Protein AF-A0A6B2LLF0-F1 (afdb_monomer_lite)

Organism: NCBI:txid1963864

Radius of gyration: 24.51 Å; chains: 1; bounding box: 49×26×84 Å

Sequence (126 aa):
MFFSGTISVSGNVLFWFTIIFVGWFIIRVVIKGRMVKEESLLVIRDLGVQINTKYYSGGGTSEFIDRKKIKSIIINEGITMGDIIFYMAIIVRKKEKMVIVFKTLRPRIDTLLDIFKGSRAIMFGS

Structure (mmCIF, N/CA/C/O backbone):
data_AF-A0A6B2LLF0-F1
#
_entry.id   AF-A0A6B2LLF0-F1
#
loop_
_atom_site.group_PDB
_atom_site.id
_atom_site.type_symbol
_atom_site.label_atom_id
_atom_site.label_alt_id
_atom_site.label_comp_id
_atom_site.label_asym_id
_atom_site.label_entity_id
_atom_site.label_seq_id
_atom_site.pdbx_PDB_ins_code
_atom_site.Cartn_x
_atom_site.Cartn_y
_atom_site.Cartn_z
_atom_site.occupancy
_atom_site.B_iso_or_equiv
_atom_site.auth_seq_id
_atom_site.auth_comp_id
_atom_site.auth_asym_id
_atom_site.auth_atom_id
_atom_site.pdbx_PDB_model_num
ATOM 1 N N . MET A 1 1 ? 22.225 0.929 -65.179 1.00 36.56 1 MET A N 1
ATOM 2 C CA . MET A 1 1 ? 23.261 1.704 -64.465 1.00 36.56 1 MET A CA 1
ATOM 3 C C . MET A 1 1 ? 22.872 1.713 -62.993 1.00 36.56 1 MET A C 1
ATOM 5 O O . MET A 1 1 ? 21.961 2.436 -62.621 1.00 36.56 1 MET A O 1
ATOM 9 N N . PHE A 1 2 ? 23.432 0.803 -62.193 1.00 38.38 2 PHE A N 1
ATOM 10 C CA . PHE A 1 2 ? 23.075 0.652 -60.778 1.00 38.38 2 PHE A CA 1
ATOM 11 C C . PHE A 1 2 ? 24.005 1.536 -59.940 1.00 38.38 2 PHE A C 1
ATOM 13 O O . PHE A 1 2 ? 25.185 1.229 -59.797 1.00 38.38 2 PHE A O 1
ATOM 20 N N . PHE A 1 3 ? 23.495 2.657 -59.428 1.00 41.59 3 PHE A N 1
ATOM 21 C CA . PHE A 1 3 ? 24.213 3.496 -58.467 1.00 41.59 3 PHE A CA 1
ATOM 22 C C . PHE A 1 3 ? 24.182 2.813 -57.093 1.00 41.59 3 PHE A C 1
ATOM 24 O O . PHE A 1 3 ? 23.217 2.943 -56.346 1.00 41.59 3 PHE A O 1
ATOM 31 N N . SER A 1 4 ? 25.234 2.062 -56.763 1.00 47.12 4 SER A N 1
ATOM 32 C CA . SER A 1 4 ? 25.452 1.545 -55.410 1.00 47.12 4 SER A CA 1
ATOM 33 C C . SER A 1 4 ? 26.225 2.588 -54.602 1.00 47.12 4 SER A C 1
ATOM 35 O O . SER A 1 4 ? 27.451 2.557 -54.534 1.00 47.12 4 SER A O 1
ATOM 37 N N . GLY A 1 5 ? 25.511 3.561 -54.034 1.00 51.78 5 GLY A N 1
ATOM 38 C CA . GLY A 1 5 ? 26.089 4.522 -53.097 1.00 51.78 5 GLY A CA 1
ATOM 39 C C . GLY A 1 5 ? 26.306 3.870 -51.733 1.00 51.78 5 GLY A C 1
ATOM 40 O O . GLY A 1 5 ? 25.355 3.680 -50.979 1.00 51.78 5 GLY A O 1
ATOM 41 N N . THR A 1 6 ? 27.546 3.521 -51.398 1.00 51.22 6 THR A N 1
ATOM 42 C CA . THR A 1 6 ? 27.913 3.103 -50.039 1.00 51.22 6 THR A CA 1
ATOM 43 C C . THR A 1 6 ? 27.909 4.329 -49.130 1.00 51.22 6 THR A C 1
ATOM 45 O O . THR A 1 6 ? 28.763 5.207 -49.265 1.00 51.22 6 THR A O 1
ATOM 48 N N . ILE A 1 7 ? 26.947 4.417 -48.212 1.00 64.38 7 ILE A N 1
ATOM 49 C CA . ILE A 1 7 ? 26.909 5.473 -47.195 1.00 64.38 7 ILE A CA 1
ATOM 50 C C . ILE A 1 7 ? 28.093 5.238 -46.246 1.00 64.38 7 ILE A C 1
ATOM 52 O O . ILE A 1 7 ? 28.060 4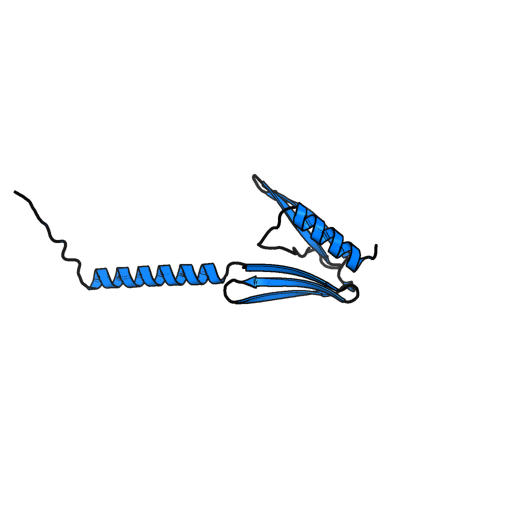.332 -45.416 1.00 64.38 7 ILE A O 1
ATOM 56 N N . SER A 1 8 ? 29.155 6.034 -46.385 1.00 63.44 8 SER A N 1
ATOM 57 C CA . SER A 1 8 ? 30.282 6.036 -45.449 1.00 63.44 8 SER A CA 1
ATOM 58 C C . SER A 1 8 ? 29.853 6.762 -44.176 1.00 63.44 8 SER A C 1
ATOM 60 O O . SER A 1 8 ? 29.909 7.989 -44.080 1.00 63.44 8 SER A O 1
ATOM 62 N N . VAL A 1 9 ? 29.324 6.006 -43.216 1.00 66.56 9 VAL A N 1
ATOM 63 C CA . VAL A 1 9 ? 28.977 6.535 -41.896 1.00 66.56 9 VAL A CA 1
ATOM 64 C C . VAL A 1 9 ? 30.281 6.757 -41.135 1.00 66.56 9 VAL A C 1
ATOM 66 O O . VAL A 1 9 ? 31.034 5.812 -40.902 1.00 66.56 9 VAL A O 1
ATOM 69 N N . SER A 1 10 ? 30.575 8.003 -40.756 1.00 75.31 10 SER A N 1
ATOM 70 C CA . SER A 1 10 ? 31.780 8.302 -39.978 1.00 75.31 10 SER A CA 1
ATOM 71 C C . SER A 1 10 ? 31.741 7.563 -38.633 1.00 75.31 10 SER A C 1
ATOM 73 O O . SER A 1 10 ? 30.685 7.450 -38.007 1.00 75.31 10 SER A O 1
ATOM 75 N N . GLY A 1 11 ? 32.891 7.061 -38.163 1.00 76.81 11 GLY A N 1
ATOM 76 C CA . GLY A 1 11 ? 32.977 6.302 -36.904 1.00 76.81 11 GLY A CA 1
ATOM 77 C C . GLY A 1 11 ? 32.396 7.051 -35.694 1.00 76.81 11 GLY A C 1
ATOM 78 O O . GLY A 1 11 ? 31.832 6.435 -34.793 1.00 76.81 11 GLY A O 1
ATOM 79 N N . ASN A 1 12 ? 32.426 8.387 -35.730 1.00 78.19 12 ASN A N 1
ATOM 80 C CA . ASN A 1 12 ? 31.823 9.249 -34.714 1.00 78.19 12 ASN A CA 1
ATOM 81 C C . ASN A 1 12 ? 30.294 9.128 -34.667 1.00 78.19 12 ASN A C 1
ATOM 83 O O . ASN A 1 12 ? 29.714 9.136 -33.587 1.00 78.19 12 ASN A O 1
ATOM 87 N N . VAL A 1 13 ? 29.624 8.989 -35.813 1.00 83.69 13 VAL A N 1
ATOM 88 C CA . VAL A 1 13 ? 28.160 8.869 -35.869 1.00 83.69 13 VAL A CA 1
ATOM 89 C C . VAL A 1 13 ? 27.704 7.535 -35.271 1.00 83.69 13 VAL A C 1
ATOM 91 O O . VAL A 1 13 ? 26.790 7.519 -34.449 1.00 83.69 13 VAL A O 1
ATOM 94 N N . LEU A 1 14 ? 28.382 6.428 -35.599 1.00 82.94 14 LEU A N 1
ATOM 95 C CA . LEU A 1 14 ? 28.114 5.116 -34.991 1.00 82.94 14 LEU A CA 1
ATOM 96 C C . LEU A 1 14 ? 28.329 5.138 -33.471 1.00 82.94 14 LEU A C 1
ATOM 98 O O . LEU A 1 14 ? 27.514 4.589 -32.734 1.00 82.94 14 LEU A O 1
ATOM 102 N N . PHE A 1 15 ? 29.374 5.821 -32.999 1.00 87.12 15 PHE A N 1
ATOM 103 C CA . PHE A 1 15 ? 29.656 5.985 -31.571 1.00 87.12 15 PHE A CA 1
ATOM 104 C C . PHE A 1 15 ? 28.538 6.727 -30.817 1.00 87.12 15 PHE A C 1
ATOM 106 O O . PHE A 1 15 ? 28.134 6.316 -29.731 1.00 87.12 15 PHE A O 1
ATOM 113 N N . TRP A 1 16 ? 27.968 7.786 -31.396 1.00 90.44 16 TRP A N 1
ATOM 114 C CA . TRP A 1 16 ? 26.826 8.469 -30.780 1.00 90.44 16 TRP A CA 1
ATOM 115 C C . TRP A 1 16 ? 25.570 7.590 -30.745 1.00 90.44 16 TRP A C 1
ATOM 117 O O . TRP A 1 16 ? 24.865 7.573 -29.733 1.00 90.44 16 TRP A O 1
ATOM 127 N N . PHE A 1 17 ? 25.308 6.808 -31.797 1.00 91.75 17 PHE A N 1
ATOM 128 C CA . PHE A 1 17 ? 24.188 5.862 -31.803 1.00 91.75 17 PHE A CA 1
ATOM 129 C C . PHE A 1 17 ? 24.328 4.777 -30.729 1.00 91.75 17 PHE A C 1
ATOM 131 O O . PHE A 1 17 ? 23.334 4.447 -30.078 1.00 91.75 17 PHE A O 1
ATOM 138 N N . THR A 1 18 ? 25.536 4.254 -30.486 1.00 91.00 18 THR A N 1
ATOM 139 C CA . THR A 1 18 ? 25.746 3.260 -29.421 1.00 91.00 18 THR A CA 1
ATOM 140 C C . THR A 1 18 ? 25.532 3.861 -28.034 1.00 91.00 18 THR A C 1
ATOM 142 O O . THR A 1 18 ? 24.858 3.234 -27.217 1.00 91.00 18 THR A O 1
ATOM 145 N N . ILE A 1 19 ? 26.002 5.089 -27.773 1.00 94.50 19 ILE A N 1
ATOM 146 C CA . ILE A 1 19 ? 25.746 5.789 -26.501 1.00 94.50 19 ILE A CA 1
ATOM 147 C C . ILE A 1 19 ? 24.244 5.972 -26.271 1.00 94.50 19 ILE A C 1
ATOM 149 O O . ILE A 1 19 ? 23.749 5.667 -25.184 1.00 94.50 19 ILE A O 1
ATOM 153 N N . ILE A 1 20 ? 23.504 6.431 -27.286 1.00 95.00 20 ILE A N 1
ATOM 154 C CA . ILE A 1 20 ? 22.050 6.623 -27.185 1.00 95.00 20 ILE A CA 1
ATOM 155 C C . ILE A 1 20 ? 21.351 5.290 -26.901 1.00 95.00 20 ILE A C 1
ATOM 157 O O . ILE A 1 20 ? 20.478 5.228 -26.035 1.00 95.00 20 ILE A O 1
ATOM 161 N N . PHE A 1 21 ? 21.747 4.212 -27.582 1.00 95.44 21 PHE A N 1
ATOM 162 C CA . PHE A 1 21 ? 21.140 2.894 -27.403 1.00 95.44 21 PHE A CA 1
ATOM 163 C C . PHE A 1 21 ? 21.405 2.315 -26.005 1.00 95.44 21 PHE A C 1
ATOM 165 O O . PHE A 1 21 ? 20.485 1.818 -25.352 1.00 95.44 21 PHE A O 1
ATOM 172 N N . VAL A 1 22 ? 22.640 2.439 -25.507 1.00 96.12 22 VAL A N 1
ATOM 173 C CA . VAL A 1 22 ? 23.017 2.022 -24.147 1.00 96.12 22 VAL A CA 1
ATOM 174 C C . VAL A 1 22 ? 22.282 2.862 -23.104 1.00 96.12 22 VAL A C 1
ATOM 176 O O . VAL A 1 22 ? 21.701 2.306 -22.173 1.00 96.12 22 VAL A O 1
ATOM 179 N N . GLY A 1 23 ? 22.232 4.184 -23.278 1.00 96.25 23 GLY A N 1
ATOM 180 C CA . GLY A 1 23 ? 21.483 5.080 -22.398 1.00 96.25 23 GLY A CA 1
ATOM 181 C C . GLY A 1 23 ? 19.997 4.720 -22.344 1.00 96.25 23 GLY A C 1
ATOM 182 O O . GLY A 1 23 ? 19.430 4.578 -21.260 1.00 96.25 23 GLY A O 1
ATOM 183 N N . TRP A 1 24 ? 19.377 4.478 -23.502 1.00 95.88 24 TRP A N 1
ATOM 184 C CA . TRP A 1 24 ? 17.985 4.034 -23.594 1.00 95.88 24 TRP A CA 1
ATOM 185 C C . TRP A 1 24 ? 17.754 2.696 -22.881 1.00 95.88 24 TRP A C 1
ATOM 187 O O . TRP A 1 24 ? 16.778 2.548 -22.138 1.00 95.88 24 TRP A O 1
ATOM 197 N N . PHE A 1 25 ? 18.670 1.738 -23.040 1.00 95.50 25 PHE A N 1
ATOM 198 C CA . PHE A 1 25 ? 18.598 0.444 -22.365 1.00 95.50 25 PHE A CA 1
ATOM 199 C C . PHE A 1 25 ? 18.715 0.578 -20.839 1.00 95.50 25 PHE A C 1
ATOM 201 O O . PHE A 1 25 ? 17.893 0.020 -20.108 1.00 95.50 25 PHE A O 1
ATOM 208 N N . ILE A 1 26 ? 19.666 1.378 -20.345 1.00 94.31 26 ILE A N 1
ATOM 209 C CA . ILE A 1 26 ? 19.828 1.652 -18.908 1.00 94.31 26 ILE A CA 1
ATOM 210 C C . ILE A 1 26 ? 18.554 2.286 -18.342 1.00 94.31 26 ILE A C 1
ATOM 212 O O . ILE A 1 26 ? 18.041 1.824 -17.322 1.00 94.31 26 ILE A O 1
ATOM 216 N N . ILE A 1 27 ? 17.989 3.289 -19.023 1.00 94.56 27 ILE A N 1
ATOM 217 C CA . ILE A 1 27 ? 16.745 3.943 -18.596 1.00 94.56 27 ILE A CA 1
ATOM 218 C C . ILE A 1 27 ? 15.607 2.919 -18.482 1.00 94.56 27 ILE A C 1
ATOM 220 O O . ILE A 1 27 ? 14.899 2.893 -17.474 1.00 94.56 27 ILE A O 1
ATOM 224 N N . ARG A 1 28 ? 15.449 2.026 -19.468 1.00 93.00 28 ARG A N 1
ATOM 225 C CA . ARG A 1 28 ? 14.434 0.957 -19.434 1.00 93.00 28 ARG A CA 1
ATOM 226 C C . ARG A 1 28 ? 14.605 0.034 -18.228 1.00 93.00 28 ARG A C 1
ATOM 228 O O . ARG A 1 28 ? 13.609 -0.302 -17.584 1.00 93.00 28 ARG A O 1
ATOM 235 N N . VAL A 1 29 ? 15.837 -0.367 -17.918 1.00 91.00 29 VAL A N 1
ATOM 236 C CA . VAL A 1 29 ? 16.146 -1.225 -16.762 1.00 91.00 29 VAL A CA 1
ATOM 237 C C . VAL A 1 29 ? 15.822 -0.507 -15.451 1.00 91.00 29 VAL A C 1
ATOM 239 O O . VAL A 1 29 ? 15.134 -1.071 -14.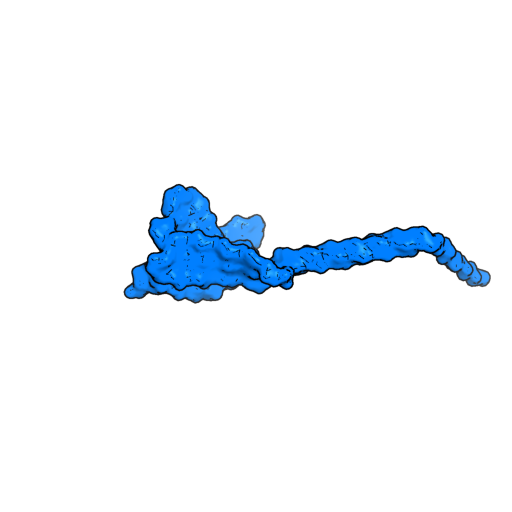600 1.00 91.00 29 VAL A O 1
ATOM 242 N N . VAL A 1 30 ? 16.231 0.757 -15.311 1.00 89.88 30 VAL A N 1
ATOM 243 C CA . VAL A 1 30 ? 15.961 1.563 -14.110 1.00 89.88 30 VAL A CA 1
ATOM 244 C C . VAL A 1 30 ? 14.458 1.751 -13.894 1.00 89.88 30 VAL A C 1
ATOM 246 O O . VAL A 1 30 ? 13.977 1.588 -12.772 1.00 89.88 30 VAL A O 1
ATOM 249 N N . ILE A 1 31 ? 13.697 2.041 -14.954 1.00 88.75 31 ILE A N 1
ATOM 250 C CA . ILE A 1 31 ? 12.236 2.186 -14.870 1.00 88.75 31 ILE A CA 1
ATOM 251 C C . ILE A 1 31 ? 11.590 0.874 -14.418 1.00 88.75 31 ILE A C 1
ATOM 253 O O . ILE A 1 31 ? 10.781 0.887 -13.491 1.00 88.75 31 ILE A O 1
ATOM 257 N N . LYS A 1 32 ? 11.971 -0.265 -15.015 1.00 87.12 32 LYS A N 1
ATOM 258 C CA . LYS A 1 32 ? 11.444 -1.578 -14.609 1.00 87.12 32 LYS A CA 1
ATOM 259 C C . LYS A 1 32 ? 11.770 -1.902 -13.152 1.00 87.12 32 LYS A C 1
ATOM 261 O O . LYS A 1 32 ? 10.909 -2.408 -12.444 1.00 87.12 32 LYS A O 1
ATOM 266 N N . GLY A 1 33 ? 12.968 -1.561 -12.677 1.00 81.44 33 GLY A N 1
ATOM 267 C CA . GLY A 1 33 ? 13.364 -1.778 -11.283 1.00 81.44 33 GLY A CA 1
ATOM 268 C C . GLY A 1 33 ? 12.513 -1.004 -10.270 1.00 81.44 33 GLY A C 1
ATOM 269 O O . GLY A 1 33 ? 12.324 -1.476 -9.152 1.00 81.44 33 GLY A O 1
ATOM 270 N N . ARG A 1 34 ? 11.962 0.152 -10.661 1.00 84.88 34 ARG A N 1
ATOM 271 C CA . ARG A 1 34 ? 11.066 0.968 -9.820 1.00 84.88 34 ARG A CA 1
ATOM 272 C C . ARG A 1 34 ? 9.606 0.521 -9.854 1.00 84.88 34 ARG A C 1
ATOM 274 O O . ARG A 1 34 ? 8.797 1.064 -9.107 1.00 84.88 34 ARG A O 1
ATOM 281 N N . MET A 1 35 ? 9.248 -0.443 -10.701 1.00 88.75 35 MET A N 1
ATOM 282 C CA . MET A 1 35 ? 7.891 -0.980 -10.715 1.00 88.75 35 MET A CA 1
ATOM 283 C C . MET A 1 35 ? 7.622 -1.768 -9.432 1.00 88.75 35 MET A C 1
ATOM 285 O O . MET A 1 35 ? 8.501 -2.451 -8.897 1.00 88.75 35 MET A O 1
ATOM 289 N N . VAL A 1 36 ? 6.391 -1.664 -8.940 1.00 91.75 36 VAL A N 1
ATOM 290 C CA . VAL A 1 36 ? 5.937 -2.413 -7.770 1.00 91.75 36 VAL A CA 1
ATOM 291 C C . VAL A 1 36 ? 5.726 -3.868 -8.170 1.00 91.75 36 VAL A C 1
ATOM 293 O O . VAL A 1 36 ? 5.007 -4.164 -9.123 1.00 91.75 36 VAL A O 1
ATOM 296 N N . LYS A 1 37 ? 6.385 -4.766 -7.444 1.00 91.88 37 LYS A N 1
ATOM 297 C CA . LYS A 1 37 ? 6.284 -6.216 -7.608 1.00 91.88 37 LYS A CA 1
ATOM 298 C C . LYS A 1 37 ? 5.186 -6.796 -6.721 1.00 91.88 37 LYS A C 1
ATOM 300 O O . LYS A 1 37 ? 4.455 -7.676 -7.155 1.00 91.88 37 LYS A O 1
ATOM 305 N N . GLU A 1 38 ? 5.091 -6.322 -5.483 1.00 93.00 38 GLU A N 1
ATOM 306 C CA . GLU A 1 38 ? 4.197 -6.883 -4.469 1.00 93.00 38 GLU A CA 1
ATOM 307 C C . GLU A 1 38 ? 3.727 -5.776 -3.518 1.00 93.00 38 GLU A C 1
ATOM 309 O O . GLU A 1 38 ? 4.525 -4.943 -3.089 1.00 93.00 38 GLU A O 1
ATOM 314 N N . GLU A 1 39 ? 2.444 -5.784 -3.168 1.00 95.38 39 GLU A N 1
ATOM 315 C CA . GLU A 1 39 ? 1.881 -5.005 -2.064 1.00 95.38 39 GLU A CA 1
ATOM 316 C C . GLU A 1 39 ? 1.158 -5.972 -1.128 1.00 95.38 39 GLU A C 1
ATOM 318 O O . GLU A 1 39 ? 0.420 -6.846 -1.581 1.00 95.38 39 GLU A O 1
ATOM 323 N N . SER A 1 40 ? 1.363 -5.822 0.177 1.00 94.31 40 SER A N 1
ATOM 324 C CA . SER A 1 40 ? 0.779 -6.713 1.180 1.00 94.31 40 SER A CA 1
ATOM 325 C C . SER A 1 40 ? 0.301 -5.933 2.398 1.00 94.31 40 SER A C 1
ATOM 327 O O . SER A 1 40 ? 0.962 -4.982 2.825 1.00 94.31 40 SER A O 1
ATOM 329 N N . LEU A 1 41 ? -0.797 -6.396 2.991 1.00 95.56 41 LEU A N 1
ATOM 330 C CA . LEU A 1 41 ? -1.345 -5.882 4.237 1.00 95.56 41 LEU A CA 1
ATOM 331 C C . LEU A 1 41 ? -1.175 -6.924 5.342 1.00 95.56 41 LEU A C 1
ATOM 333 O O . LEU A 1 41 ? -1.754 -8.004 5.263 1.00 95.56 41 LEU A O 1
ATOM 337 N N . LEU A 1 42 ? -0.421 -6.588 6.384 1.00 95.62 42 LEU A N 1
ATOM 338 C CA . LEU A 1 42 ? -0.308 -7.401 7.589 1.00 95.62 42 LEU A CA 1
ATOM 339 C C . LEU A 1 42 ? -1.142 -6.770 8.702 1.00 95.62 42 LEU A C 1
ATOM 341 O O . LEU A 1 42 ? -0.928 -5.616 9.073 1.00 95.62 42 LEU A O 1
ATOM 345 N N . VAL A 1 43 ? -2.083 -7.535 9.249 1.00 94.81 43 VAL A N 1
ATOM 346 C CA . VAL A 1 43 ? -2.944 -7.097 10.349 1.00 94.81 43 VAL A CA 1
ATOM 347 C C . VAL A 1 43 ? -2.560 -7.837 11.620 1.00 94.81 43 VAL A C 1
ATOM 349 O O . VAL A 1 43 ? -2.582 -9.063 11.660 1.00 94.81 43 VAL A O 1
ATOM 352 N N . ILE A 1 44 ? -2.246 -7.084 12.670 1.00 94.12 44 ILE A N 1
ATOM 353 C CA . ILE A 1 44 ? -1.878 -7.605 13.983 1.00 94.12 44 ILE A CA 1
ATOM 354 C C . ILE A 1 44 ? -2.887 -7.063 14.995 1.00 94.12 44 ILE A C 1
ATOM 356 O O . ILE A 1 44 ? -2.897 -5.866 15.281 1.00 94.12 44 ILE A O 1
ATOM 360 N N . ARG A 1 45 ? -3.742 -7.944 15.529 1.00 88.56 45 ARG A N 1
ATOM 361 C CA . ARG A 1 45 ? -4.926 -7.604 16.344 1.00 88.56 45 ARG A CA 1
ATOM 362 C C . ARG A 1 45 ? -4.675 -6.503 17.381 1.00 88.56 45 ARG A C 1
ATOM 364 O O . ARG A 1 45 ? -5.362 -5.481 17.359 1.00 88.56 45 ARG A O 1
ATOM 371 N N . ASP A 1 46 ? -3.667 -6.692 18.226 1.00 89.25 46 ASP A N 1
ATOM 372 C CA . ASP A 1 46 ? -3.411 -5.824 19.383 1.00 89.25 46 ASP A CA 1
ATOM 373 C C . ASP A 1 46 ? -2.365 -4.731 19.124 1.00 89.25 46 ASP A C 1
ATOM 375 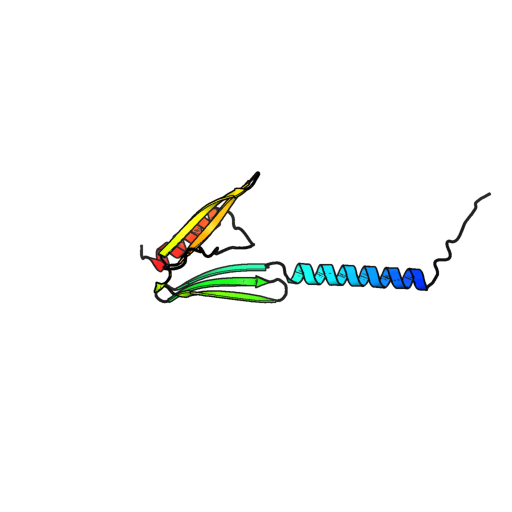O O . ASP A 1 46 ? -2.173 -3.844 19.954 1.00 89.25 46 ASP A O 1
ATOM 379 N N . LEU A 1 47 ? -1.703 -4.758 17.963 1.00 93.31 47 LEU A N 1
ATOM 380 C CA . LEU A 1 47 ? -0.628 -3.819 17.622 1.00 93.31 47 LEU A CA 1
ATOM 381 C C . LEU A 1 47 ? -1.052 -2.813 16.557 1.00 93.31 47 LEU A C 1
ATOM 383 O O . LEU A 1 47 ? -0.828 -1.613 16.717 1.00 93.31 47 LEU A O 1
ATOM 387 N N . GLY A 1 48 ? -1.686 -3.267 15.479 1.00 93.62 48 GLY A N 1
ATOM 388 C CA . GLY A 1 48 ? -2.072 -2.405 14.372 1.00 93.62 48 GLY A CA 1
ATOM 389 C C . GLY A 1 48 ? -1.913 -3.076 13.021 1.00 93.62 48 GLY A C 1
ATOM 390 O O . GLY A 1 48 ? -2.138 -4.272 12.862 1.00 93.62 48 GLY A O 1
ATOM 391 N N . VAL A 1 49 ? -1.564 -2.274 12.024 1.00 95.38 49 VAL A N 1
ATOM 392 C CA . VAL A 1 49 ? -1.528 -2.696 10.626 1.00 95.38 49 VAL A CA 1
ATOM 393 C C . VAL A 1 49 ? -0.233 -2.243 9.983 1.00 95.38 49 VAL A C 1
ATOM 395 O O . VAL A 1 49 ? 0.168 -1.095 10.146 1.00 95.38 49 VAL A O 1
ATOM 398 N N . GLN A 1 50 ? 0.399 -3.130 9.226 1.00 96.19 50 GLN A N 1
ATOM 399 C CA . GLN A 1 50 ? 1.594 -2.838 8.452 1.00 96.19 50 GLN A CA 1
ATOM 400 C C . GLN A 1 50 ? 1.301 -3.001 6.962 1.00 96.19 50 GLN A C 1
ATOM 402 O O . GLN A 1 50 ? 0.825 -4.046 6.520 1.00 96.19 50 GLN A O 1
ATOM 407 N N . ILE A 1 51 ? 1.602 -1.966 6.188 1.00 95.94 51 ILE A N 1
ATOM 408 C CA . ILE A 1 51 ? 1.501 -1.963 4.730 1.00 95.94 51 ILE A CA 1
ATOM 409 C C . ILE A 1 51 ? 2.915 -2.105 4.184 1.00 95.94 51 ILE A C 1
ATOM 411 O O . ILE A 1 51 ? 3.763 -1.263 4.471 1.00 95.94 51 ILE A O 1
ATOM 415 N N . ASN A 1 52 ? 3.168 -3.143 3.391 1.00 95.56 52 ASN A N 1
ATOM 416 C CA . ASN A 1 52 ? 4.458 -3.336 2.733 1.00 95.56 52 ASN A CA 1
ATOM 417 C C . ASN A 1 52 ? 4.308 -3.235 1.217 1.00 95.56 52 ASN A C 1
ATOM 419 O O . ASN A 1 52 ? 3.370 -3.781 0.640 1.00 95.56 52 ASN A O 1
ATOM 423 N N . THR A 1 53 ? 5.289 -2.605 0.578 1.00 95.25 53 THR A N 1
ATOM 424 C CA . THR A 1 53 ? 5.432 -2.519 -0.877 1.00 95.25 53 THR A CA 1
ATOM 425 C C . THR A 1 53 ? 6.836 -2.977 -1.245 1.00 95.25 53 THR A C 1
ATOM 427 O O . THR A 1 53 ? 7.806 -2.440 -0.713 1.00 95.25 53 THR A O 1
ATOM 430 N N . LYS A 1 54 ? 6.970 -3.947 -2.150 1.00 93.88 54 LYS A N 1
ATOM 431 C CA . LYS A 1 54 ? 8.256 -4.409 -2.694 1.00 93.88 54 LYS A CA 1
ATOM 432 C C . LYS A 1 54 ? 8.362 -4.044 -4.169 1.00 93.88 54 LYS A C 1
ATOM 434 O O . LYS A 1 54 ? 7.401 -4.207 -4.920 1.00 93.88 54 LYS A O 1
ATOM 439 N N . TYR A 1 55 ? 9.540 -3.607 -4.592 1.00 92.94 55 TYR A N 1
ATOM 440 C CA . TYR A 1 55 ? 9.852 -3.251 -5.976 1.00 92.94 55 TYR A CA 1
ATOM 441 C C . TYR A 1 55 ? 10.625 -4.371 -6.681 1.00 92.94 55 TYR A C 1
ATOM 443 O O . TYR A 1 55 ? 11.239 -5.224 -6.037 1.00 92.94 55 TYR A O 1
ATOM 451 N N . TYR A 1 56 ? 10.639 -4.366 -8.016 1.00 89.44 56 TYR A N 1
ATOM 452 C CA . TYR A 1 56 ? 11.423 -5.335 -8.798 1.00 89.44 56 TYR A CA 1
ATOM 453 C C . TYR A 1 56 ? 12.936 -5.221 -8.576 1.00 89.44 56 TYR A C 1
ATOM 455 O O . TYR A 1 56 ? 13.646 -6.205 -8.757 1.00 89.44 56 TYR A O 1
ATOM 463 N N . SER A 1 57 ? 13.428 -4.061 -8.134 1.00 88.19 57 SER A N 1
ATOM 464 C CA . SER A 1 57 ? 14.820 -3.871 -7.708 1.00 88.19 57 SER A CA 1
ATOM 465 C C . SER A 1 57 ? 15.188 -4.605 -6.410 1.00 88.19 57 SER A C 1
ATOM 467 O O . SER A 1 57 ? 16.352 -4.597 -6.026 1.00 88.19 57 SER A O 1
ATOM 469 N N . GLY A 1 58 ? 14.217 -5.208 -5.713 1.00 85.75 58 GLY A N 1
ATOM 470 C CA . GLY A 1 58 ? 14.402 -5.889 -4.427 1.00 85.75 58 GLY A CA 1
ATOM 471 C C . GLY A 1 58 ? 14.210 -4.985 -3.206 1.00 85.75 58 GLY A C 1
ATOM 472 O O . GLY A 1 58 ? 13.942 -5.488 -2.118 1.00 85.75 58 GLY A O 1
ATOM 473 N N . GLY A 1 59 ? 14.277 -3.661 -3.378 1.00 89.62 59 GLY A N 1
ATOM 474 C CA . GLY A 1 59 ? 13.951 -2.706 -2.318 1.00 89.62 59 GLY A CA 1
ATOM 475 C C . GLY A 1 59 ? 12.461 -2.704 -1.960 1.00 89.62 59 GLY A C 1
ATOM 476 O O . GLY A 1 59 ? 11.621 -3.215 -2.703 1.00 89.62 59 GLY A O 1
ATOM 477 N N . GLY A 1 60 ? 12.109 -2.075 -0.840 1.00 91.88 60 GLY A N 1
ATOM 478 C CA . GLY A 1 60 ? 10.717 -1.944 -0.425 1.00 91.88 60 GLY A CA 1
ATOM 479 C C . GLY A 1 60 ? 10.490 -0.861 0.619 1.00 91.88 60 GLY A C 1
ATOM 480 O O . GLY A 1 60 ? 11.431 -0.340 1.214 1.00 91.88 60 GLY A O 1
ATOM 481 N N . THR A 1 61 ? 9.225 -0.520 0.829 1.00 93.12 61 THR A N 1
ATOM 482 C CA . THR A 1 61 ? 8.774 0.402 1.875 1.00 93.12 61 THR A CA 1
ATOM 483 C C . THR A 1 61 ? 7.800 -0.308 2.800 1.00 93.12 61 THR A C 1
ATOM 485 O O . THR A 1 61 ? 6.979 -1.098 2.338 1.00 93.12 61 THR A O 1
ATOM 488 N N . SER A 1 62 ? 7.872 0.009 4.090 1.00 94.06 62 SER A N 1
ATOM 489 C CA . SER A 1 62 ? 6.944 -0.466 5.114 1.00 94.06 62 SER A CA 1
ATOM 490 C C . SER A 1 62 ? 6.360 0.731 5.856 1.00 94.06 62 SER A C 1
ATOM 492 O O . SER A 1 62 ? 7.101 1.614 6.289 1.00 94.06 62 SER A O 1
ATOM 494 N N . GLU A 1 63 ? 5.039 0.772 5.993 1.00 94.12 63 GLU A N 1
ATOM 495 C CA . GLU A 1 63 ? 4.311 1.792 6.743 1.00 94.12 63 GLU A CA 1
ATOM 496 C C . GLU A 1 63 ? 3.471 1.106 7.827 1.00 94.12 63 GLU A C 1
ATOM 498 O O . GLU A 1 63 ? 2.530 0.372 7.527 1.00 94.12 63 GLU A O 1
ATOM 503 N N . PHE A 1 64 ? 3.817 1.336 9.096 1.00 95.06 64 PHE A N 1
ATOM 504 C CA . PHE A 1 64 ? 3.080 0.798 10.240 1.00 95.06 64 PHE A CA 1
ATOM 505 C C . PHE A 1 64 ? 2.131 1.840 10.838 1.00 95.06 64 PHE A C 1
ATOM 507 O O . PHE A 1 64 ? 2.511 2.981 11.116 1.00 95.06 64 PHE A O 1
ATOM 514 N N . ILE A 1 65 ? 0.893 1.422 11.089 1.00 93.88 65 ILE A N 1
ATOM 515 C CA . ILE A 1 65 ? -0.160 2.218 11.707 1.00 93.88 65 ILE A CA 1
ATOM 516 C C . ILE A 1 65 ? -0.598 1.523 12.994 1.00 93.88 65 ILE A C 1
ATOM 518 O O . ILE A 1 65 ? -1.212 0.459 12.967 1.00 93.88 65 ILE A O 1
ATOM 522 N N . ASP A 1 66 ? -0.319 2.172 14.122 1.00 93.94 66 ASP A N 1
ATOM 523 C CA . ASP A 1 66 ? -0.721 1.717 15.455 1.00 93.94 66 ASP A CA 1
ATOM 524 C C . ASP A 1 66 ? -2.250 1.570 15.571 1.00 93.94 66 ASP A C 1
ATOM 526 O O . ASP A 1 66 ? -3.009 2.459 15.161 1.00 93.94 66 ASP A O 1
ATOM 530 N N . ARG A 1 67 ? -2.706 0.476 16.193 1.00 93.12 67 ARG A N 1
ATOM 531 C CA . ARG A 1 67 ? -4.118 0.147 16.433 1.00 93.12 67 ARG A CA 1
ATOM 532 C C . ARG A 1 67 ? -4.904 1.289 17.073 1.00 93.12 67 ARG A C 1
ATOM 534 O O . ARG A 1 67 ? -6.062 1.502 16.704 1.00 93.12 67 ARG A O 1
ATOM 541 N N . LYS A 1 68 ? -4.295 2.047 17.991 1.00 92.62 68 LYS A N 1
ATOM 542 C CA . LYS A 1 68 ? -4.911 3.197 18.679 1.00 92.62 68 LYS A CA 1
ATOM 543 C C . LYS A 1 68 ? -5.235 4.339 17.724 1.00 92.62 68 LYS A C 1
ATOM 545 O O . LYS A 1 68 ? -6.145 5.123 17.999 1.00 92.62 68 LYS A O 1
ATOM 550 N N . LYS A 1 69 ? -4.495 4.441 16.617 1.00 93.00 69 LYS A N 1
ATOM 551 C CA . LYS A 1 69 ? -4.689 5.446 15.567 1.00 93.00 69 LYS A CA 1
ATOM 552 C C . LYS A 1 69 ? -5.671 4.976 14.498 1.00 93.00 69 LYS A C 1
ATOM 554 O O . LYS A 1 69 ? -6.136 5.810 13.738 1.00 93.00 69 LYS A O 1
ATOM 559 N N . ILE A 1 70 ? -6.039 3.701 14.429 1.00 93.12 70 ILE A N 1
ATOM 560 C CA . ILE A 1 70 ? -6.981 3.209 13.415 1.00 93.12 70 ILE A CA 1
ATOM 561 C C . ILE A 1 70 ? -8.419 3.509 13.858 1.00 93.12 70 ILE A C 1
ATOM 563 O O . ILE A 1 70 ? -8.863 3.100 14.933 1.00 93.12 70 ILE A O 1
ATOM 567 N N . LYS A 1 71 ? -9.167 4.245 13.029 1.00 92.06 71 LYS A N 1
ATOM 568 C CA . LYS A 1 71 ? -10.613 4.451 13.203 1.00 92.06 71 LYS A CA 1
ATOM 569 C C . LYS A 1 71 ? -11.387 3.296 12.573 1.00 92.06 71 LYS A C 1
ATOM 571 O O . LYS A 1 71 ? -12.192 2.671 13.253 1.00 92.06 71 LYS A O 1
ATOM 576 N N . SER A 1 72 ? -11.114 3.010 11.305 1.00 91.50 72 SER A N 1
ATOM 577 C CA . SER A 1 72 ? -11.741 1.930 10.541 1.00 91.50 72 SER A CA 1
ATOM 578 C C . SER A 1 72 ? -10.937 1.630 9.274 1.00 91.50 72 SER A C 1
ATOM 580 O O . SER A 1 72 ? -10.148 2.460 8.823 1.00 91.50 72 SER A O 1
ATOM 582 N N . ILE A 1 73 ? -11.150 0.447 8.698 1.00 93.62 73 ILE A N 1
ATOM 583 C CA . ILE A 1 73 ? -10.798 0.156 7.303 1.00 93.62 73 ILE A CA 1
ATOM 584 C C . ILE A 1 73 ? -12.069 0.321 6.476 1.00 93.62 73 ILE A C 1
ATOM 586 O O . ILE A 1 73 ? -13.150 -0.030 6.954 1.00 93.62 73 ILE A O 1
ATOM 590 N N . ILE A 1 74 ? -11.940 0.827 5.256 1.00 94.31 74 ILE A N 1
ATOM 591 C CA . ILE A 1 74 ? -13.024 0.940 4.284 1.00 94.31 74 ILE A CA 1
ATOM 592 C C . ILE A 1 74 ? -12.562 0.446 2.911 1.00 94.31 74 ILE A C 1
ATOM 594 O O . ILE A 1 74 ? -11.368 0.464 2.600 1.00 94.31 74 ILE A O 1
ATOM 598 N N . ILE A 1 75 ? -13.522 0.049 2.083 1.00 95.19 75 ILE A N 1
ATOM 599 C CA . ILE A 1 75 ? -13.370 0.011 0.629 1.00 95.19 75 ILE A CA 1
ATOM 600 C C . ILE A 1 75 ? -14.169 1.196 0.100 1.00 95.19 75 ILE A C 1
ATOM 602 O O . ILE A 1 75 ? -15.313 1.380 0.510 1.00 95.19 75 ILE A O 1
ATOM 606 N N . ASN A 1 76 ? -13.564 2.002 -0.764 1.00 92.44 76 ASN A N 1
ATOM 607 C CA . ASN A 1 76 ? -14.240 3.111 -1.418 1.00 92.44 76 ASN A CA 1
ATOM 608 C C . ASN A 1 76 ? -14.117 2.992 -2.937 1.00 92.44 76 ASN A C 1
ATOM 610 O O . ASN A 1 76 ? -13.159 2.407 -3.451 1.00 92.44 76 ASN A O 1
ATOM 614 N N . GLU A 1 77 ? -15.079 3.576 -3.636 1.00 91.06 77 GLU A N 1
ATOM 615 C CA . GLU A 1 77 ? -15.028 3.781 -5.075 1.00 91.06 77 GLU A CA 1
ATOM 616 C C . GLU A 1 77 ? -14.435 5.160 -5.389 1.00 91.06 77 GLU A C 1
ATOM 618 O O . GLU A 1 77 ? -14.674 6.156 -4.705 1.00 91.06 77 GLU A O 1
ATOM 623 N N . GLY A 1 78 ? -13.585 5.211 -6.406 1.00 87.81 78 GLY A N 1
ATOM 624 C CA . GLY A 1 78 ? -13.051 6.435 -6.978 1.00 87.81 78 GLY A CA 1
ATOM 625 C C . GLY A 1 78 ? -13.511 6.541 -8.420 1.00 87.81 78 GLY A C 1
ATOM 626 O O . GLY A 1 78 ? -13.192 5.670 -9.229 1.00 87.81 78 GLY A O 1
ATOM 627 N N . ILE A 1 79 ? -14.236 7.610 -8.737 1.00 86.06 79 ILE A N 1
ATOM 628 C CA . ILE A 1 79 ? -14.672 7.902 -10.101 1.00 86.06 79 ILE A CA 1
ATOM 629 C C . ILE A 1 79 ? -13.575 8.725 -10.773 1.00 86.06 79 ILE A C 1
ATOM 631 O O . ILE A 1 79 ? -13.228 9.815 -10.319 1.00 86.06 79 ILE A O 1
ATOM 635 N N . THR A 1 80 ? -13.012 8.185 -11.846 1.00 83.31 80 THR A N 1
ATOM 636 C CA . THR A 1 80 ? -12.122 8.911 -12.761 1.00 83.31 80 THR A CA 1
ATOM 637 C C . THR A 1 80 ? -12.904 9.254 -14.034 1.00 83.31 80 THR A C 1
ATOM 639 O O . THR A 1 80 ? -13.997 8.737 -14.235 1.00 83.31 80 THR A O 1
ATOM 642 N N . MET A 1 81 ? -12.359 10.106 -14.908 1.00 80.38 81 MET A N 1
ATOM 643 C CA . MET A 1 81 ? -12.982 10.595 -16.158 1.00 80.38 81 MET A CA 1
ATOM 644 C C . MET A 1 81 ? -13.556 9.524 -17.116 1.00 80.38 81 MET A C 1
ATOM 646 O O . MET A 1 81 ? -14.214 9.888 -18.083 1.00 80.38 81 MET A O 1
ATOM 650 N N . GLY A 1 82 ? -13.343 8.230 -16.866 1.00 83.38 82 GLY A N 1
ATOM 651 C CA . GLY A 1 82 ? -14.008 7.147 -17.594 1.00 83.38 82 GLY A CA 1
ATOM 652 C C . GLY A 1 82 ? -14.053 5.799 -16.872 1.00 83.38 82 GLY A C 1
ATOM 653 O O . GLY A 1 82 ? -14.528 4.840 -17.463 1.00 83.38 82 GLY A O 1
ATOM 654 N N . ASP A 1 83 ? -13.590 5.711 -15.619 1.00 84.44 83 ASP A N 1
ATOM 655 C CA . ASP A 1 83 ? -13.422 4.435 -14.912 1.00 84.44 83 ASP A CA 1
ATOM 656 C C . ASP A 1 83 ? -13.845 4.541 -13.445 1.00 84.44 83 ASP A C 1
ATOM 658 O O . ASP A 1 83 ? -13.568 5.540 -12.772 1.00 84.44 83 ASP A O 1
ATOM 662 N N . ILE A 1 84 ? -14.456 3.469 -12.936 1.00 87.19 84 ILE A N 1
ATOM 663 C CA . ILE A 1 84 ? -14.746 3.279 -11.512 1.00 87.19 84 ILE A CA 1
ATOM 664 C C . ILE A 1 84 ? -13.672 2.362 -10.936 1.00 87.19 84 ILE A C 1
ATOM 666 O O . ILE A 1 84 ? -13.535 1.207 -11.340 1.00 87.19 84 ILE A O 1
ATOM 670 N N . ILE A 1 85 ? -12.898 2.879 -9.986 1.00 89.81 85 ILE A N 1
ATOM 671 C CA . ILE A 1 85 ? -11.787 2.154 -9.372 1.00 89.81 85 ILE A CA 1
ATOM 672 C C . ILE A 1 85 ? -12.095 1.939 -7.898 1.00 89.81 85 ILE A C 1
ATOM 674 O O . ILE A 1 85 ? -12.257 2.894 -7.143 1.00 89.81 85 ILE A O 1
ATOM 678 N N . PHE A 1 86 ? -12.106 0.683 -7.466 1.00 92.75 86 PHE A N 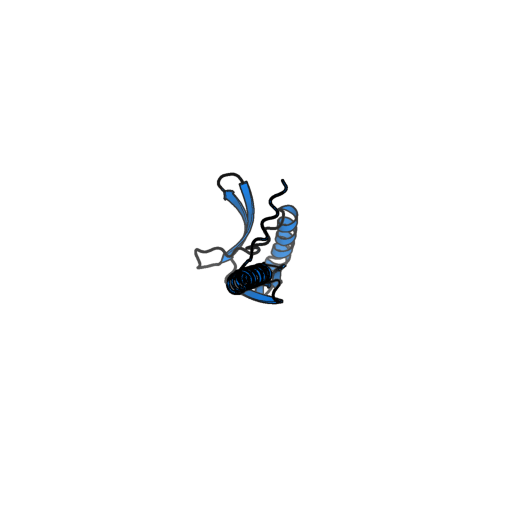1
ATOM 679 C CA . PHE A 1 86 ? -12.232 0.340 -6.055 1.00 92.75 86 PHE A CA 1
ATOM 680 C C . PHE A 1 86 ? -10.863 0.332 -5.380 1.00 92.75 86 PHE A C 1
ATOM 682 O O . PHE A 1 86 ? -9.892 -0.208 -5.913 1.00 92.75 86 PHE A O 1
ATOM 689 N N . TYR A 1 87 ? -10.780 0.910 -4.186 1.00 93.62 87 TYR A N 1
ATOM 690 C CA . TYR A 1 87 ? -9.563 0.901 -3.384 1.00 93.62 87 TYR A CA 1
ATOM 691 C C . TYR A 1 87 ? -9.870 0.703 -1.905 1.00 93.62 87 TYR A C 1
ATOM 693 O O . TYR A 1 87 ? -10.882 1.160 -1.378 1.00 93.62 87 TYR A O 1
ATOM 701 N N . MET A 1 88 ? -8.953 0.030 -1.216 1.00 95.06 88 MET A N 1
ATOM 702 C CA . MET A 1 88 ? -9.003 -0.125 0.233 1.00 95.06 88 MET A CA 1
ATOM 703 C C . MET A 1 88 ? -8.1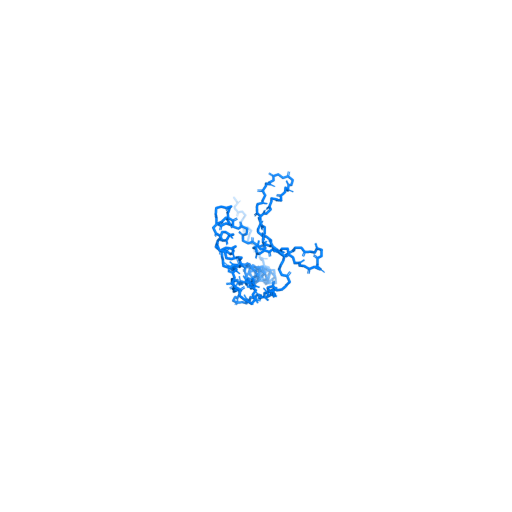96 0.979 0.913 1.00 95.06 88 MET A C 1
ATOM 705 O O . MET A 1 88 ? -7.052 1.251 0.532 1.00 95.06 88 MET A O 1
ATOM 709 N N . ALA A 1 89 ? -8.776 1.586 1.945 1.00 94.75 89 ALA A N 1
ATOM 710 C CA . ALA A 1 89 ? -8.142 2.640 2.721 1.00 94.75 89 ALA A CA 1
ATOM 711 C C . ALA A 1 89 ? -8.366 2.469 4.227 1.00 94.75 89 ALA A C 1
ATOM 713 O O . ALA A 1 89 ? -9.379 1.939 4.681 1.00 94.75 89 ALA A O 1
ATOM 714 N N . ILE A 1 90 ? -7.410 2.957 5.010 1.00 94.69 90 ILE A N 1
ATOM 715 C CA . ILE A 1 90 ? -7.457 2.995 6.469 1.00 94.69 90 ILE A CA 1
ATOM 716 C C . ILE A 1 90 ? -7.714 4.436 6.894 1.00 94.69 90 ILE A C 1
ATOM 718 O O . ILE A 1 90 ? -6.941 5.346 6.575 1.00 94.69 90 ILE A O 1
ATOM 722 N N . ILE A 1 91 ? -8.797 4.644 7.639 1.00 93.69 91 ILE A N 1
ATOM 723 C CA . ILE A 1 91 ? -9.112 5.928 8.254 1.00 93.69 91 ILE A CA 1
ATOM 724 C C . ILE A 1 91 ? -8.322 6.034 9.556 1.00 93.69 91 ILE A C 1
ATOM 726 O O . ILE A 1 91 ? -8.487 5.223 10.473 1.00 93.69 91 ILE A O 1
ATOM 730 N N . VAL A 1 92 ? -7.476 7.056 9.649 1.00 92.88 92 VAL A N 1
ATOM 731 C CA . VAL A 1 92 ? -6.612 7.297 10.807 1.00 92.88 92 VAL A CA 1
ATOM 732 C C . VAL A 1 92 ? -7.234 8.376 11.697 1.00 92.88 92 VAL A C 1
ATOM 734 O O . VAL A 1 92 ? -7.604 9.452 11.241 1.00 92.88 92 VAL A O 1
ATOM 737 N N . ARG A 1 93 ? -7.368 8.103 12.995 1.00 90.31 93 ARG A N 1
ATOM 738 C CA . ARG A 1 93 ? -7.852 9.049 14.006 1.00 90.31 93 ARG A CA 1
ATOM 739 C C . ARG A 1 93 ? -6.933 10.267 14.063 1.00 90.31 93 ARG A C 1
ATOM 741 O O . ARG A 1 93 ? -5.712 10.121 14.045 1.00 90.31 93 ARG A O 1
ATOM 748 N N . LYS A 1 94 ? -7.530 11.454 14.210 1.00 83.25 94 LYS A N 1
ATOM 749 C CA . LYS A 1 94 ? -6.822 12.745 14.321 1.00 83.25 94 LYS A CA 1
ATOM 750 C C . LYS A 1 94 ? -5.960 13.108 13.097 1.00 83.25 94 LYS A C 1
ATOM 752 O O . LYS A 1 94 ? -5.134 14.007 13.188 1.00 83.25 94 LYS A O 1
ATOM 757 N N . LYS A 1 95 ? -6.143 12.425 11.963 1.00 79.94 95 LYS A N 1
ATOM 758 C CA . LYS A 1 95 ? -5.615 12.828 10.658 1.00 79.94 95 LYS A CA 1
ATOM 759 C C . LYS A 1 95 ? -6.787 12.953 9.694 1.00 79.94 95 LYS A C 1
ATOM 761 O O . LYS A 1 95 ? -7.616 12.054 9.625 1.00 79.94 95 LYS A O 1
ATOM 766 N N . GLU A 1 96 ? -6.833 14.034 8.928 1.00 78.38 96 GLU A N 1
ATOM 767 C CA . GLU A 1 96 ? -7.831 14.195 7.858 1.00 78.38 96 GLU A CA 1
ATOM 768 C C . GLU A 1 96 ? -7.535 13.292 6.652 1.00 78.38 96 GLU A C 1
ATOM 770 O O . GLU A 1 96 ? -8.400 13.023 5.824 1.00 78.38 96 GLU A O 1
ATOM 775 N N . LYS A 1 97 ? -6.302 12.781 6.561 1.00 84.56 97 LYS A N 1
ATOM 776 C CA . LYS A 1 97 ? -5.843 11.959 5.446 1.00 84.56 97 LYS A CA 1
ATOM 777 C C . LYS A 1 97 ? -6.069 10.469 5.703 1.00 84.56 97 LYS A C 1
ATOM 779 O O . LYS A 1 97 ? -5.627 9.927 6.718 1.00 84.56 97 LYS A O 1
ATOM 784 N N . MET A 1 98 ? -6.687 9.803 4.732 1.00 91.75 98 MET A N 1
ATOM 785 C CA . MET A 1 98 ? -6.781 8.344 4.663 1.00 91.75 98 MET A CA 1
ATOM 786 C C . MET A 1 98 ? -5.487 7.740 4.104 1.00 91.75 98 MET A C 1
ATOM 788 O O . MET A 1 98 ? -4.823 8.345 3.259 1.00 91.75 98 MET A O 1
ATOM 792 N N . VAL A 1 99 ? -5.141 6.532 4.550 1.00 93.19 99 VAL A N 1
ATOM 793 C CA . VAL A 1 99 ? -3.991 5.782 4.023 1.00 93.19 99 VAL A CA 1
ATOM 794 C C . VAL A 1 99 ? -4.490 4.693 3.083 1.00 93.19 99 VAL A C 1
ATOM 796 O O . VAL A 1 99 ? -5.204 3.792 3.509 1.00 93.19 99 VAL A O 1
ATOM 799 N N . ILE A 1 100 ? -4.122 4.776 1.804 1.00 94.00 100 ILE A N 1
ATOM 800 C CA . ILE A 1 100 ? -4.456 3.758 0.799 1.00 94.00 100 ILE A CA 1
ATOM 801 C C . ILE A 1 100 ? -3.550 2.542 1.007 1.00 94.00 100 ILE A C 1
ATOM 803 O O . ILE A 1 100 ? -2.330 2.694 1.085 1.00 94.00 100 ILE A O 1
ATOM 807 N N . VAL A 1 101 ? -4.154 1.354 1.076 1.00 95.00 101 VAL A N 1
ATOM 808 C CA . VAL A 1 101 ? -3.451 0.092 1.352 1.00 95.00 101 VAL A CA 1
ATOM 809 C C . VAL A 1 101 ? -2.678 -0.407 0.131 1.00 95.00 101 VAL A C 1
ATOM 811 O O . VAL A 1 101 ? -1.487 -0.682 0.224 1.00 95.00 101 VAL A O 1
ATOM 814 N N . PHE A 1 102 ? -3.353 -0.491 -1.016 1.00 94.06 102 PHE A N 1
ATOM 815 C CA . PHE A 1 102 ? -2.781 -0.954 -2.282 1.00 94.06 102 PHE A CA 1
ATOM 816 C C . PHE A 1 102 ? -2.698 0.232 -3.240 1.00 94.06 102 PHE A C 1
ATOM 818 O O . PHE A 1 102 ? -3.674 0.570 -3.912 1.00 94.06 102 PHE A O 1
ATOM 825 N N . LYS A 1 103 ? -1.565 0.939 -3.229 1.00 89.12 103 LYS A N 1
ATOM 826 C CA . LYS A 1 103 ? -1.404 2.208 -3.956 1.00 89.12 103 LYS A CA 1
ATOM 827 C C . LYS A 1 103 ? -1.269 1.962 -5.457 1.00 89.12 103 LYS A C 1
ATOM 829 O O . LYS A 1 103 ? -1.796 2.742 -6.253 1.00 89.12 103 LYS A O 1
ATOM 834 N N . THR A 1 104 ? -0.583 0.881 -5.826 1.00 89.94 104 THR A N 1
ATOM 835 C CA . THR A 1 104 ? -0.141 0.645 -7.205 1.00 89.94 104 THR A CA 1
ATOM 836 C C . THR A 1 104 ? -0.834 -0.545 -7.845 1.00 89.94 104 THR A C 1
ATOM 838 O O . THR A 1 104 ? -1.302 -0.423 -8.973 1.00 89.94 104 THR A O 1
ATOM 841 N N . LEU A 1 105 ? -0.929 -1.682 -7.144 1.00 88.50 105 LEU A N 1
ATOM 842 C CA . LEU A 1 105 ? -1.417 -2.927 -7.747 1.00 88.50 105 LEU A CA 1
ATOM 843 C C . LEU A 1 105 ? -2.928 -2.941 -7.976 1.00 88.50 105 LEU A C 1
ATOM 845 O O . LEU A 1 105 ? -3.388 -3.733 -8.790 1.00 88.50 105 LEU A O 1
ATOM 849 N N . ARG A 1 106 ? -3.677 -2.080 -7.269 1.00 87.81 106 ARG A N 1
ATOM 850 C CA . ARG A 1 106 ? -5.141 -1.912 -7.376 1.00 87.81 106 ARG A CA 1
ATOM 851 C C . ARG A 1 106 ? -5.870 -3.248 -7.625 1.00 87.81 106 ARG A C 1
ATOM 853 O O . ARG A 1 106 ? -6.395 -3.462 -8.719 1.00 87.81 106 ARG A O 1
ATOM 860 N N . PRO A 1 107 ? -5.865 -4.165 -6.637 1.00 89.94 107 PRO A N 1
ATOM 861 C CA . PRO A 1 107 ? -6.455 -5.489 -6.793 1.00 89.94 107 PRO A CA 1
ATOM 862 C C . PRO A 1 107 ? -7.932 -5.429 -7.197 1.00 89.9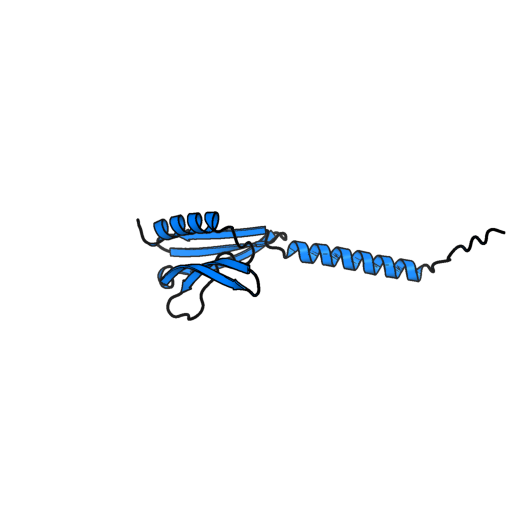4 107 PRO A C 1
ATOM 864 O O . PRO A 1 107 ? -8.626 -4.447 -6.928 1.00 89.94 107 PRO A O 1
ATOM 867 N N . ARG A 1 108 ? -8.429 -6.514 -7.800 1.00 91.81 108 ARG A N 1
ATOM 868 C CA . ARG A 1 108 ? -9.850 -6.650 -8.152 1.00 91.81 108 ARG A CA 1
ATOM 869 C C . ARG A 1 108 ? -10.720 -6.593 -6.892 1.00 91.81 108 ARG A C 1
ATOM 871 O O . ARG A 1 108 ? -10.277 -6.971 -5.806 1.00 91.81 108 ARG A O 1
ATOM 878 N N . ILE A 1 109 ? -11.969 -6.157 -7.056 1.00 92.31 109 ILE A N 1
ATOM 879 C CA . ILE A 1 109 ? -12.910 -5.961 -5.946 1.00 92.31 109 ILE A CA 1
ATOM 880 C C . ILE A 1 109 ? -13.124 -7.232 -5.112 1.00 92.31 109 ILE A C 1
ATOM 882 O O . ILE A 1 109 ? -13.150 -7.138 -3.889 1.00 92.31 109 ILE A O 1
ATOM 886 N N . ASP A 1 110 ? -13.173 -8.410 -5.737 1.00 93.81 110 ASP A N 1
ATOM 887 C CA . ASP A 1 110 ? -13.341 -9.689 -5.033 1.00 93.81 110 ASP A CA 1
ATOM 888 C C . ASP A 1 110 ? -12.183 -9.944 -4.057 1.00 93.81 110 ASP A C 1
ATOM 890 O O . ASP A 1 110 ? -12.388 -10.183 -2.869 1.00 93.81 110 ASP A O 1
ATOM 894 N N . THR A 1 111 ? -10.944 -9.761 -4.527 1.00 93.62 111 THR A N 1
ATOM 895 C CA . THR A 1 111 ? -9.743 -9.873 -3.691 1.00 93.62 111 THR A CA 1
ATOM 896 C C . THR A 1 111 ? -9.719 -8.811 -2.591 1.00 93.62 111 THR A C 1
ATOM 898 O O . THR A 1 111 ? -9.354 -9.106 -1.453 1.00 93.62 111 THR A O 1
ATOM 901 N N . LEU A 1 112 ? -10.125 -7.570 -2.893 1.00 94.38 112 LEU A N 1
ATOM 902 C CA . LEU A 1 112 ? -10.228 -6.514 -1.881 1.00 94.38 112 LEU A CA 1
ATOM 903 C C . LEU A 1 112 ? -11.259 -6.860 -0.801 1.00 94.38 112 LEU A C 1
ATOM 905 O O . LEU A 1 112 ? -10.997 -6.615 0.375 1.00 94.38 112 LEU A O 1
ATOM 909 N N . LEU A 1 113 ? -12.404 -7.434 -1.175 1.00 94.88 113 LEU A N 1
ATOM 910 C CA . LEU A 1 113 ? -13.455 -7.860 -0.251 1.00 94.88 113 LEU A CA 1
ATOM 911 C C . LEU A 1 113 ? -12.975 -8.977 0.677 1.00 94.88 113 LEU A C 1
ATOM 913 O O . LEU A 1 113 ? -13.248 -8.918 1.877 1.00 94.88 113 LEU A O 1
ATOM 917 N N . ASP A 1 114 ? -12.236 -9.953 0.158 1.00 94.88 114 ASP A N 1
ATOM 918 C CA . ASP A 1 114 ? -11.680 -11.039 0.971 1.00 94.88 114 ASP A CA 1
ATOM 919 C C . ASP A 1 114 ? -10.662 -10.510 1.985 1.00 94.88 114 ASP A C 1
ATOM 921 O O . ASP A 1 114 ? -10.763 -10.783 3.187 1.00 94.88 114 ASP A O 1
ATOM 925 N N . ILE A 1 115 ? -9.738 -9.656 1.529 1.00 94.81 115 ILE A N 1
ATOM 926 C CA . ILE A 1 115 ? -8.760 -8.994 2.400 1.00 94.81 115 ILE A CA 1
ATOM 927 C C . ILE A 1 115 ? -9.475 -8.124 3.439 1.00 94.81 115 ILE A C 1
ATOM 929 O O . ILE A 1 115 ? -9.076 -8.099 4.605 1.00 94.81 115 ILE A O 1
ATOM 933 N N . PHE A 1 116 ? -10.548 -7.429 3.056 1.00 94.81 116 PHE A N 1
ATOM 934 C CA . PHE A 1 116 ? -11.323 -6.577 3.955 1.00 94.81 116 PHE A CA 1
ATOM 935 C C . PHE A 1 116 ? -11.990 -7.386 5.063 1.00 94.81 116 PHE A C 1
ATOM 937 O O . PHE A 1 116 ? -11.847 -7.044 6.239 1.00 94.81 116 PHE A O 1
ATOM 944 N N . LYS A 1 117 ? -12.687 -8.468 4.700 1.00 94.19 117 LYS A N 1
ATOM 945 C CA . LYS A 1 117 ? -13.362 -9.358 5.652 1.00 94.19 117 LYS A CA 1
ATOM 946 C C . LYS A 1 117 ? -12.357 -9.954 6.634 1.00 94.19 117 LYS A C 1
ATOM 948 O O . LYS A 1 117 ? -12.564 -9.841 7.841 1.00 94.19 117 LYS A O 1
ATOM 953 N N . GLY A 1 118 ? -11.240 -10.490 6.133 1.00 93.75 118 GLY A N 1
ATOM 954 C CA . GLY A 1 118 ? -10.174 -11.040 6.974 1.00 93.75 118 GLY A CA 1
ATOM 955 C C . GLY A 1 118 ? -9.551 -9.992 7.901 1.00 93.75 118 GLY A C 1
ATOM 956 O O . GLY A 1 118 ? -9.450 -10.205 9.108 1.00 93.75 118 GLY A O 1
ATOM 957 N N . SER A 1 119 ? -9.222 -8.812 7.370 1.00 93.25 119 SER A N 1
ATOM 958 C CA . SER A 1 119 ? -8.663 -7.712 8.166 1.00 93.25 119 SER A CA 1
ATOM 959 C C . SER A 1 119 ? -9.616 -7.265 9.271 1.00 93.25 119 SER A C 1
ATOM 961 O O . SER A 1 119 ? -9.195 -7.059 10.409 1.00 93.25 119 SER A O 1
ATOM 963 N N . ARG A 1 120 ? -10.910 -7.122 8.955 1.00 91.31 120 ARG A N 1
ATOM 964 C CA . ARG A 1 120 ? -11.930 -6.672 9.906 1.00 91.31 120 ARG A CA 1
ATOM 965 C C . ARG A 1 120 ? -12.166 -7.706 11.005 1.00 91.31 120 ARG A C 1
ATOM 967 O O . ARG A 1 120 ? -12.214 -7.319 12.170 1.00 91.31 120 ARG A O 1
ATOM 974 N N . ALA A 1 121 ? -12.233 -8.989 10.648 1.00 92.19 121 ALA A N 1
ATOM 975 C CA . ALA A 1 121 ? -12.377 -10.085 11.604 1.00 92.19 121 ALA A CA 1
ATOM 976 C C . ALA A 1 121 ? -11.212 -10.127 12.607 1.00 92.19 121 ALA A C 1
ATOM 978 O O . ALA A 1 121 ? -11.423 -10.283 13.809 1.00 92.19 121 ALA A O 1
ATOM 979 N N . ILE A 1 122 ? -9.977 -9.912 12.141 1.00 90.81 122 ILE A N 1
ATOM 980 C CA . ILE A 1 122 ? -8.802 -9.890 13.021 1.00 90.81 122 ILE A CA 1
ATOM 981 C C . ILE A 1 122 ? -8.809 -8.655 13.932 1.00 90.81 122 ILE A C 1
ATOM 983 O O . ILE A 1 122 ? -8.521 -8.792 15.120 1.00 90.81 122 ILE A O 1
ATOM 987 N N . MET A 1 123 ? -9.131 -7.467 13.403 1.00 86.19 123 MET A N 1
ATOM 988 C CA . MET A 1 123 ? -9.000 -6.196 14.135 1.00 86.19 123 MET A CA 1
ATOM 989 C C . MET A 1 123 ? -10.133 -5.868 15.109 1.00 86.19 123 MET A C 1
ATOM 991 O O . MET A 1 123 ? -9.891 -5.147 16.083 1.00 86.19 123 MET A O 1
ATOM 995 N N . PHE A 1 124 ? -11.360 -6.293 14.812 1.00 80.75 124 PHE A N 1
ATOM 996 C CA . PHE A 1 124 ? -12.547 -5.915 15.587 1.00 80.75 124 PHE A CA 1
ATOM 997 C C . PHE A 1 124 ? -13.191 -7.086 16.326 1.00 80.75 124 PHE A C 1
ATOM 999 O O . PHE A 1 124 ? -14.057 -6.838 17.156 1.00 80.75 124 PHE A O 1
ATOM 1006 N N . GLY A 1 125 ? -12.728 -8.317 16.085 1.00 74.06 125 GLY A N 1
ATOM 1007 C CA . GLY A 1 125 ? -13.415 -9.513 16.560 1.00 74.06 125 GLY A CA 1
ATOM 1008 C C . GLY A 1 125 ? -14.695 -9.744 15.756 1.00 74.06 125 GLY A C 1
ATOM 1009 O O . GLY A 1 125 ? -15.406 -8.800 15.410 1.00 74.06 125 GLY A O 1
ATOM 1010 N N . SER A 1 126 ? -14.925 -10.997 15.379 1.00 50.97 126 SER A N 1
ATOM 1011 C CA . SER A 1 126 ? -16.208 -11.481 14.858 1.00 50.97 126 SER A CA 1
ATOM 1012 C C . SER A 1 126 ? -17.281 -11.437 15.933 1.00 50.97 126 SER A C 1
ATOM 1014 O O . SER A 1 126 ? -16.953 -11.914 17.045 1.00 50.97 126 SER A O 1
#

Foldseek 3Di:
DDPPDDPPDPPVNVVVVVVVVVVVVVVVVVVQQAAWDDWDWDADAQFFIKIKTAGNVRDIDIDTDGLVQFPAKDWDWDDDPDDTAIWIWTHTPPDPDIHTRCPHPRDDPVVVVVVRVVNCCSHPND

InterPro domains:
  IPR019328 Phosphatidylinositol N-acetylglucosaminyltransferase subunit H, conserved domain [PF10181] (40-103)
  IPR044215 Phosphatidylinositol N-acetylglucosaminyltransferase subunit H [PTHR15231] (13-124)

pLDDT: mean 87.7, std 12.07, range [36.56, 96.25]

Secondary structure (DSSP, 8-state):
----------HHHHHHHHHHHHHHHHHHHHHHHTSEEEEEEEEETTTEEEEEEEETTS-EEEEEEEGGGEEEEEEEEEE-SS-EEEEEEEEETT-SPPEES-SSS---HHHHHHHHHHHHHHHH--